Protein AF-A0AAJ4UXE3-F1 (afdb_monomer)

Secondary structure (DSSP, 8-state):
--HHHHHHHHHHHHHHHHHHHHHHHHHHHTTT-HHHHHHHHHHHHHHHHHHHIIIII--

Sequence (59 aa):
MNLKIIHKLLLGVFVLFLLFSAIVILVGDYLNDPLLSIVIFIVILYVVYYLGIKFFMNE

Organism: NCBI:txid1424653

pLDDT: mean 89.67, std 9.1, range [52.34, 96.56]

Structure (mmCIF, N/CA/C/O backbone):
data_AF-A0AAJ4UXE3-F1
#
_entry.id   AF-A0AAJ4UXE3-F1
#
loop_
_atom_site.group_PDB
_atom_site.id
_atom_site.type_symbol
_atom_site.label_atom_id
_atom_site.label_alt_id
_atom_site.label_comp_id
_atom_site.label_asym_id
_atom_site.label_entity_id
_atom_site.label_seq_id
_atom_site.pdbx_PDB_ins_code
_atom_site.Cartn_x
_atom_site.Cartn_y
_atom_site.Cartn_z
_atom_site.occupancy
_atom_site.B_iso_or_equiv
_atom_site.auth_seq_id
_atom_site.auth_comp_id
_atom_site.auth_asym_id
_atom_site.auth_atom_id
_atom_site.pdbx_PDB_model_num
ATOM 1 N N . MET A 1 1 ? -3.191 4.097 30.449 1.00 59.19 1 MET A N 1
ATOM 2 C CA . MET A 1 1 ? -3.233 4.267 28.979 1.00 59.19 1 MET A CA 1
ATOM 3 C C . MET A 1 1 ? -4.126 3.177 28.409 1.00 59.19 1 MET A C 1
ATOM 5 O O . MET A 1 1 ? -3.956 2.029 28.792 1.00 59.19 1 MET A O 1
ATOM 9 N N . ASN A 1 2 ? -5.132 3.520 27.604 1.00 81.06 2 ASN A N 1
ATOM 10 C CA . ASN A 1 2 ? -6.108 2.540 27.120 1.00 81.06 2 ASN A CA 1
ATOM 11 C C . ASN A 1 2 ? -5.451 1.646 26.051 1.00 81.06 2 ASN A C 1
ATOM 13 O O . ASN A 1 2 ? -5.041 2.153 25.007 1.00 81.06 2 ASN A O 1
ATOM 17 N N . LEU A 1 3 ? -5.338 0.339 26.308 1.00 84.69 3 LEU A N 1
ATOM 18 C CA . LEU A 1 3 ? -4.727 -0.650 25.402 1.00 84.69 3 LEU A CA 1
ATOM 19 C C . LEU A 1 3 ? -5.302 -0.583 23.976 1.00 84.69 3 LEU A C 1
ATOM 21 O O . LEU A 1 3 ? -4.564 -0.746 23.008 1.00 84.69 3 LEU A O 1
ATOM 25 N N . LYS A 1 4 ? -6.591 -0.244 23.845 1.00 83.12 4 LYS A N 1
ATOM 26 C CA . LYS A 1 4 ? -7.260 -0.045 22.551 1.00 83.12 4 LYS A CA 1
ATOM 27 C C . LYS A 1 4 ? -6.646 1.088 21.723 1.00 83.12 4 LYS A C 1
ATOM 29 O O . LYS A 1 4 ? -6.461 0.939 20.522 1.00 83.12 4 LYS A O 1
ATOM 34 N N . ILE A 1 5 ? -6.289 2.203 22.363 1.00 84.81 5 ILE A N 1
ATOM 35 C CA . ILE A 1 5 ? -5.707 3.368 21.679 1.00 84.81 5 ILE A CA 1
ATOM 36 C C . ILE A 1 5 ? -4.308 3.032 21.165 1.00 84.81 5 ILE A C 1
ATOM 38 O O . ILE A 1 5 ? -3.995 3.326 20.018 1.00 84.81 5 ILE A O 1
ATOM 42 N N . ILE A 1 6 ? -3.493 2.371 21.991 1.00 89.06 6 ILE A N 1
ATOM 43 C CA . ILE A 1 6 ? -2.134 1.947 21.622 1.00 89.06 6 ILE A CA 1
ATOM 44 C C . ILE A 1 6 ? -2.179 1.017 20.408 1.00 89.06 6 ILE A C 1
ATOM 46 O O . ILE A 1 6 ? -1.430 1.210 19.455 1.00 89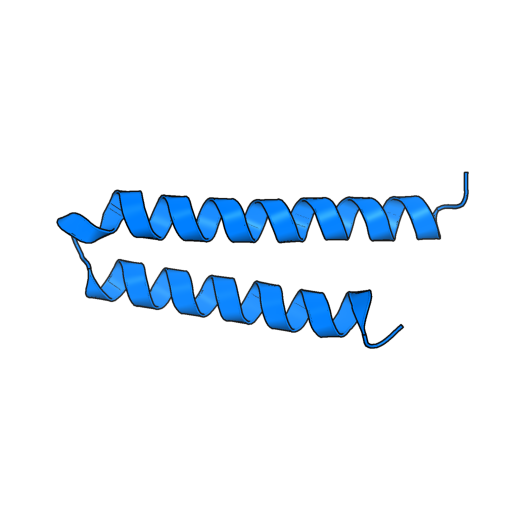.06 6 ILE A O 1
ATOM 50 N N . HIS A 1 7 ? -3.089 0.042 20.430 1.00 87.00 7 HIS A N 1
ATOM 51 C CA . HIS A 1 7 ? -3.269 -0.907 19.337 1.00 87.00 7 HIS A CA 1
ATOM 52 C C . HIS A 1 7 ? -3.624 -0.204 18.019 1.00 87.00 7 HIS A C 1
ATOM 54 O O . HIS A 1 7 ? -2.989 -0.453 16.996 1.00 87.00 7 HIS A O 1
ATOM 60 N N . LYS A 1 8 ? -4.575 0.737 18.058 1.00 85.75 8 LYS A N 1
ATOM 61 C CA . LYS A 1 8 ? -5.006 1.504 16.881 1.00 85.75 8 LYS A CA 1
ATOM 62 C C . LYS A 1 8 ? -3.879 2.380 16.315 1.00 85.75 8 LYS A C 1
ATOM 64 O O . LYS A 1 8 ? -3.716 2.478 15.101 1.00 85.75 8 LYS A O 1
ATOM 69 N N . LEU A 1 9 ? -3.055 2.957 17.191 1.00 89.81 9 LEU A N 1
ATOM 70 C CA . LEU A 1 9 ? -1.886 3.758 16.814 1.00 89.81 9 LEU A CA 1
ATOM 71 C C . LEU A 1 9 ? -0.803 2.905 16.137 1.00 89.81 9 LEU A C 1
ATOM 73 O O . LEU A 1 9 ? -0.310 3.273 15.074 1.00 89.81 9 LEU A O 1
ATOM 77 N N . LEU A 1 10 ? -0.484 1.739 16.708 1.00 91.31 10 LEU A N 1
ATOM 78 C CA . LEU A 1 10 ? 0.463 0.779 16.127 1.00 91.31 10 LEU A CA 1
ATOM 79 C C . LEU A 1 10 ? 0.027 0.302 14.739 1.00 91.31 10 LEU A C 1
ATOM 81 O O . LEU A 1 10 ? 0.855 0.218 13.837 1.00 91.31 10 LEU A O 1
ATOM 85 N N . LEU A 1 11 ? -1.266 0.044 14.547 1.00 90.12 11 LEU A N 1
ATOM 86 C CA . LEU A 1 11 ? -1.820 -0.297 13.237 1.00 90.12 11 LEU A CA 1
ATOM 87 C C . LEU A 1 11 ? -1.714 0.843 12.230 1.00 90.12 11 LEU A C 1
ATOM 89 O O . LEU A 1 11 ? -1.343 0.599 11.087 1.00 90.12 11 LEU A O 1
ATOM 93 N N . GLY A 1 12 ? -1.977 2.082 12.648 1.00 89.88 12 GLY A N 1
ATOM 94 C CA . GLY A 1 12 ? -1.752 3.248 11.794 1.00 89.88 12 GLY A CA 1
ATOM 95 C C . GLY A 1 12 ? -0.298 3.362 11.345 1.00 89.88 12 GLY A C 1
ATOM 96 O O . GLY A 1 12 ? -0.034 3.509 10.153 1.00 89.88 12 GLY A O 1
ATOM 97 N N . VAL A 1 13 ? 0.649 3.205 12.272 1.00 93.25 13 VAL A N 1
ATOM 98 C CA . VAL A 1 13 ? 2.086 3.202 11.954 1.00 93.25 13 VAL A CA 1
ATOM 99 C C . VAL A 1 13 ? 2.442 2.056 11.005 1.00 93.25 13 VAL A C 1
ATOM 101 O O . VAL A 1 13 ? 3.175 2.264 10.042 1.00 93.25 13 VAL A O 1
ATOM 104 N N . PHE A 1 14 ? 1.892 0.862 11.227 1.00 93.62 14 PHE A N 1
ATOM 105 C CA . PHE A 1 14 ? 2.108 -0.293 10.359 1.00 93.62 14 PHE A CA 1
ATOM 106 C C . PHE A 1 14 ? 1.578 -0.067 8.934 1.00 93.62 14 PHE A C 1
ATOM 108 O O . PHE A 1 14 ? 2.257 -0.392 7.962 1.00 93.62 14 PHE A O 1
ATOM 115 N N . VAL A 1 15 ? 0.400 0.543 8.790 1.00 92.94 15 VAL A N 1
ATOM 116 C CA . VAL A 1 15 ? -0.166 0.892 7.481 1.00 92.94 15 VAL A CA 1
ATOM 117 C C . VAL A 1 15 ? 0.697 1.932 6.759 1.00 92.94 15 VAL A C 1
ATOM 119 O O . VAL A 1 15 ? 0.975 1.770 5.571 1.00 92.94 15 VAL A O 1
ATOM 122 N N . LEU A 1 16 ? 1.173 2.965 7.466 1.00 93.88 16 LEU A N 1
ATOM 123 C CA . LEU A 1 16 ? 2.116 3.932 6.892 1.00 93.88 16 LEU A CA 1
ATOM 124 C C . LEU A 1 16 ? 3.417 3.263 6.440 1.00 93.88 16 LEU A C 1
ATOM 126 O O . LEU A 1 16 ? 3.934 3.586 5.372 1.00 93.88 16 LEU A O 1
ATOM 130 N N . PHE A 1 17 ? 3.932 2.324 7.233 1.00 95.50 17 PHE A N 1
ATOM 131 C CA . PHE A 1 17 ? 5.127 1.568 6.882 1.00 95.50 17 PHE A CA 1
ATOM 132 C C . PHE A 1 17 ? 4.924 0.755 5.598 1.00 95.50 17 PHE A C 1
ATOM 134 O O . PHE A 1 17 ? 5.760 0.826 4.701 1.00 95.50 17 PHE A O 1
ATOM 141 N N . LEU A 1 18 ? 3.791 0.058 5.457 1.00 94.88 18 LEU A N 1
ATOM 142 C CA . LEU A 1 18 ? 3.468 -0.681 4.233 1.00 94.88 18 LEU A CA 1
ATOM 143 C C . LEU A 1 18 ? 3.386 0.229 3.001 1.00 94.88 18 LEU A C 1
ATOM 145 O O . LEU A 1 18 ? 3.917 -0.127 1.951 1.00 94.88 18 LEU A O 1
ATOM 149 N N . LEU A 1 19 ? 2.768 1.409 3.122 1.00 94.88 19 LEU A N 1
ATOM 150 C CA . LEU A 1 19 ? 2.724 2.394 2.034 1.00 94.88 19 LEU A CA 1
ATOM 151 C C . LEU A 1 19 ? 4.120 2.866 1.633 1.00 94.88 19 LEU A C 1
ATOM 153 O O . LEU A 1 19 ? 4.427 2.951 0.445 1.00 94.88 19 LEU A O 1
ATOM 157 N N . PHE A 1 20 ? 4.974 3.143 2.617 1.00 96.38 20 PHE A N 1
ATOM 158 C CA . PHE A 1 20 ? 6.358 3.518 2.363 1.00 96.38 20 PHE A CA 1
ATOM 159 C C . PHE A 1 20 ? 7.114 2.398 1.636 1.00 96.38 20 PHE A C 1
ATOM 161 O O . PHE A 1 20 ? 7.736 2.647 0.604 1.00 96.38 20 PHE A O 1
ATOM 168 N N . SER A 1 21 ? 7.001 1.153 2.109 1.00 94.06 21 SER A N 1
ATOM 169 C CA . SER A 1 21 ? 7.607 -0.010 1.453 1.00 94.06 21 SER A CA 1
ATOM 170 C C . SER A 1 21 ? 7.101 -0.209 0.025 1.00 94.06 21 SER A C 1
ATOM 172 O O . SER A 1 21 ? 7.900 -0.530 -0.850 1.00 94.06 21 SER A O 1
ATOM 174 N N . ALA A 1 22 ? 5.812 0.028 -0.237 1.00 95.00 22 ALA A N 1
ATOM 175 C CA . ALA A 1 22 ? 5.244 -0.060 -1.580 1.00 95.00 22 ALA A CA 1
ATOM 176 C C . ALA A 1 22 ? 5.958 0.891 -2.551 1.00 95.00 22 ALA A C 1
ATOM 178 O O . ALA A 1 22 ? 6.357 0.481 -3.637 1.00 95.00 22 ALA A O 1
ATOM 179 N N . ILE A 1 23 ? 6.165 2.145 -2.141 1.00 95.38 23 ILE A N 1
ATOM 180 C CA . ILE A 1 23 ? 6.846 3.155 -2.962 1.00 95.38 23 ILE A CA 1
ATOM 181 C C . ILE A 1 23 ? 8.317 2.788 -3.168 1.00 95.38 23 ILE A C 1
ATOM 183 O O . ILE A 1 23 ? 8.827 2.927 -4.276 1.00 95.38 23 ILE A O 1
ATOM 187 N N . VAL A 1 24 ? 8.999 2.298 -2.128 1.00 95.31 24 VAL A N 1
ATOM 188 C CA . VAL A 1 24 ? 10.404 1.876 -2.231 1.00 95.31 24 VAL A CA 1
ATOM 189 C C . VAL A 1 24 ? 10.564 0.716 -3.209 1.00 95.31 24 VAL A C 1
ATOM 191 O O . VAL A 1 24 ? 11.477 0.753 -4.025 1.00 95.31 24 V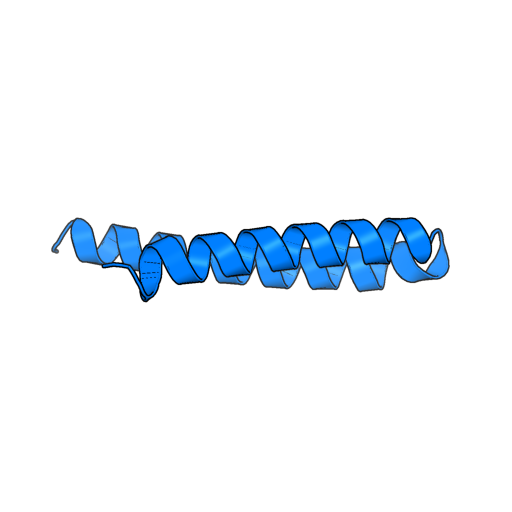AL A O 1
ATOM 194 N N . ILE A 1 25 ? 9.679 -0.283 -3.168 1.00 91.69 25 ILE A N 1
ATOM 195 C CA . ILE A 1 25 ? 9.691 -1.398 -4.125 1.00 91.69 25 ILE A CA 1
ATOM 196 C C . ILE A 1 25 ? 9.390 -0.890 -5.533 1.00 91.69 25 ILE A C 1
ATOM 198 O O . ILE A 1 25 ? 10.098 -1.251 -6.472 1.00 91.69 25 ILE A O 1
ATOM 202 N N . LEU A 1 26 ? 8.385 -0.012 -5.662 1.00 94.88 26 LEU A N 1
ATOM 203 C CA . LEU A 1 26 ? 8.022 0.573 -6.944 1.00 94.88 26 LEU A CA 1
ATOM 204 C C . LEU A 1 26 ? 9.243 1.251 -7.563 1.00 94.88 26 LEU A C 1
ATOM 206 O O . LEU A 1 26 ? 9.705 0.830 -8.609 1.00 94.88 26 LEU A O 1
ATOM 210 N N . VAL A 1 27 ? 9.818 2.239 -6.881 1.00 95.69 27 VAL A N 1
ATOM 211 C CA . VAL A 1 27 ? 10.949 3.028 -7.389 1.00 95.69 27 VAL A CA 1
ATOM 212 C C . VAL A 1 27 ? 12.226 2.194 -7.520 1.00 95.69 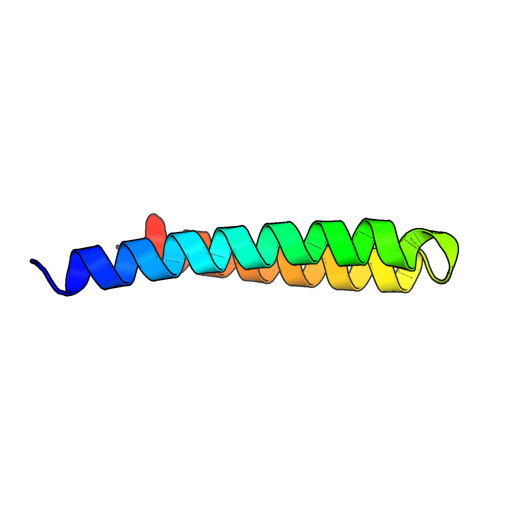27 VAL A C 1
ATOM 214 O O . VAL A 1 27 ? 12.965 2.365 -8.486 1.00 95.69 27 VAL A O 1
ATOM 217 N N . GLY A 1 28 ? 12.490 1.308 -6.561 1.00 94.31 28 GLY A N 1
ATOM 218 C CA . GLY A 1 28 ? 13.722 0.527 -6.488 1.00 94.31 28 GLY A CA 1
ATOM 219 C C . GLY A 1 28 ? 13.854 -0.512 -7.595 1.00 94.31 28 GLY A C 1
ATOM 220 O O . GLY A 1 28 ? 14.969 -0.759 -8.046 1.00 94.31 28 GLY A O 1
ATOM 221 N N . ASP A 1 29 ? 12.736 -1.079 -8.055 1.00 92.81 29 ASP A N 1
ATOM 222 C CA . ASP A 1 29 ? 12.751 -2.174 -9.030 1.00 92.81 29 ASP A CA 1
ATOM 223 C C . ASP A 1 29 ? 12.113 -1.817 -10.380 1.00 92.81 29 ASP A C 1
ATOM 225 O O . ASP A 1 29 ? 12.163 -2.608 -11.321 1.00 92.81 29 ASP A O 1
ATOM 229 N N . TYR A 1 30 ? 11.565 -0.601 -10.522 1.00 93.06 30 TYR A N 1
ATOM 230 C CA . TYR A 1 30 ? 10.887 -0.163 -11.750 1.00 93.06 30 TYR A CA 1
ATOM 231 C C . TYR A 1 30 ? 11.758 -0.286 -13.002 1.00 93.06 30 TYR A C 1
ATOM 233 O O . TYR A 1 30 ? 11.267 -0.622 -14.075 1.00 93.06 30 TYR A O 1
ATOM 241 N N . LEU A 1 31 ? 13.050 0.037 -12.882 1.00 92.88 31 LEU A N 1
ATOM 242 C CA . LEU A 1 31 ? 13.969 0.057 -14.021 1.00 92.88 31 LEU A CA 1
ATOM 243 C C . LEU A 1 31 ? 14.437 -1.347 -14.432 1.00 92.88 31 LEU A C 1
ATOM 245 O O . LEU A 1 31 ? 14.856 -1.516 -15.574 1.00 92.88 31 LEU A O 1
ATOM 249 N N . ASN A 1 32 ? 14.360 -2.331 -13.530 1.00 94.06 32 ASN A N 1
ATOM 250 C CA . ASN A 1 32 ? 14.770 -3.710 -13.802 1.00 94.06 32 ASN A CA 1
ATOM 251 C C . ASN A 1 32 ? 13.592 -4.540 -14.325 1.00 94.06 32 ASN A C 1
ATOM 253 O O . ASN A 1 32 ? 13.711 -5.191 -15.360 1.00 94.06 32 ASN A O 1
ATOM 257 N N . ASP A 1 33 ? 12.454 -4.488 -13.627 1.00 94.81 33 ASP A N 1
ATOM 258 C CA . ASP A 1 33 ? 11.226 -5.194 -13.992 1.00 94.81 33 ASP A CA 1
ATOM 259 C C . ASP A 1 33 ? 9.991 -4.333 -13.655 1.00 94.81 33 ASP A C 1
ATOM 261 O O . ASP A 1 33 ? 9.404 -4.437 -12.568 1.00 94.81 33 ASP A O 1
ATOM 265 N N . PRO A 1 34 ? 9.571 -3.452 -14.582 1.00 92.69 34 PRO A N 1
ATOM 266 C CA . PRO A 1 34 ? 8.476 -2.519 -14.335 1.00 92.69 34 PRO A CA 1
ATOM 267 C C . PRO A 1 34 ? 7.136 -3.229 -14.121 1.00 92.69 34 PRO A C 1
ATOM 269 O O . PRO A 1 34 ? 6.307 -2.752 -13.347 1.00 92.69 34 PRO A O 1
ATOM 272 N N . LEU A 1 35 ? 6.907 -4.372 -14.779 1.00 95.00 35 LEU A N 1
ATOM 273 C CA . LEU A 1 35 ? 5.648 -5.106 -14.654 1.00 95.00 35 LEU A CA 1
ATOM 274 C C . LEU A 1 35 ? 5.532 -5.743 -13.274 1.00 95.00 35 LEU A C 1
ATOM 276 O O . LEU A 1 35 ? 4.521 -5.547 -12.597 1.00 95.00 35 LEU A O 1
ATOM 280 N N . LEU A 1 36 ? 6.566 -6.467 -12.841 1.00 92.69 36 LEU A N 1
ATOM 281 C CA . LEU A 1 36 ? 6.577 -7.097 -11.526 1.00 92.69 36 LEU A CA 1
ATOM 282 C C . LEU A 1 36 ? 6.478 -6.048 -10.412 1.00 92.69 36 LEU A C 1
ATOM 284 O O . LEU A 1 36 ? 5.686 -6.202 -9.481 1.00 92.69 36 LEU 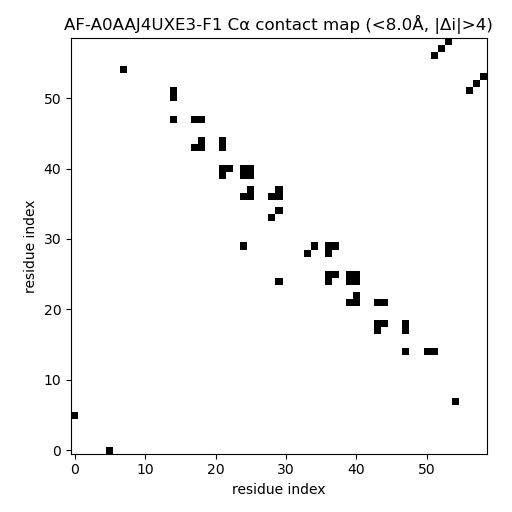A O 1
ATOM 288 N N . SER A 1 37 ? 7.216 -4.948 -10.553 1.00 94.44 37 SER A N 1
ATOM 289 C CA . SER A 1 37 ? 7.212 -3.832 -9.612 1.00 94.44 37 SER A CA 1
ATOM 290 C C . SER A 1 37 ? 5.819 -3.197 -9.455 1.00 94.44 37 SER A C 1
ATOM 292 O O . SER A 1 37 ? 5.328 -3.035 -8.332 1.00 94.44 37 SER A O 1
ATOM 294 N N . ILE A 1 38 ? 5.112 -2.932 -10.563 1.00 95.50 38 ILE A N 1
ATOM 295 C CA . ILE A 1 38 ? 3.729 -2.423 -10.537 1.00 95.50 38 ILE A CA 1
ATOM 296 C C . ILE A 1 38 ? 2.773 -3.432 -9.888 1.00 95.50 38 ILE A C 1
ATOM 298 O O . ILE A 1 38 ? 1.920 -3.040 -9.090 1.00 95.50 38 ILE A O 1
ATOM 302 N N . VAL A 1 39 ? 2.898 -4.725 -10.204 1.00 96.56 39 VAL A N 1
ATOM 303 C CA . VAL A 1 39 ? 2.033 -5.767 -9.628 1.00 96.56 39 VAL A CA 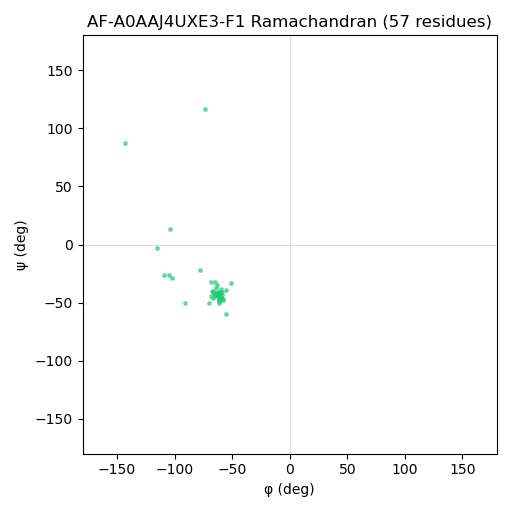1
ATOM 304 C C . VAL A 1 39 ? 2.196 -5.819 -8.110 1.00 96.56 39 VAL A C 1
ATOM 306 O O . VAL A 1 39 ? 1.199 -5.786 -7.388 1.00 96.56 39 VAL A O 1
ATOM 309 N N . ILE A 1 40 ? 3.436 -5.836 -7.615 1.00 94.88 40 ILE A N 1
ATOM 310 C CA . ILE A 1 40 ? 3.715 -5.840 -6.174 1.00 94.88 40 ILE A CA 1
ATOM 311 C C . ILE A 1 40 ? 3.173 -4.562 -5.523 1.00 94.88 40 ILE A C 1
ATOM 313 O O . ILE A 1 40 ? 2.513 -4.633 -4.485 1.00 94.88 40 ILE A O 1
ATOM 317 N N . PHE A 1 41 ? 3.377 -3.401 -6.149 1.00 95.69 41 PHE A N 1
ATOM 318 C CA . PHE A 1 41 ? 2.856 -2.126 -5.661 1.00 95.69 41 PHE A CA 1
ATOM 319 C C . PHE A 1 41 ? 1.326 -2.130 -5.514 1.00 95.69 41 PHE A C 1
ATOM 321 O O . PHE A 1 41 ? 0.807 -1.761 -4.458 1.00 95.69 41 PHE A O 1
ATOM 328 N N . ILE A 1 42 ? 0.596 -2.597 -6.534 1.00 96.38 42 ILE A N 1
ATOM 329 C CA . ILE A 1 42 ? -0.873 -2.687 -6.509 1.00 96.38 42 ILE A CA 1
ATOM 330 C C . ILE A 1 42 ? -1.344 -3.656 -5.420 1.00 96.38 42 ILE A C 1
ATOM 332 O O . ILE A 1 42 ? -2.297 -3.353 -4.700 1.00 96.38 42 ILE A O 1
ATOM 336 N N . VAL A 1 43 ? -0.673 -4.799 -5.259 1.00 96.31 43 VAL A N 1
ATOM 337 C CA . VAL A 1 43 ? -1.001 -5.773 -4.207 1.00 96.31 43 VAL A CA 1
ATOM 338 C C . VAL A 1 43 ? -0.829 -5.151 -2.821 1.00 96.31 43 VAL A C 1
ATOM 340 O O . VAL A 1 43 ? -1.720 -5.279 -1.980 1.00 96.31 43 VAL A O 1
ATOM 343 N N . ILE A 1 44 ? 0.268 -4.428 -2.579 1.00 95.62 44 ILE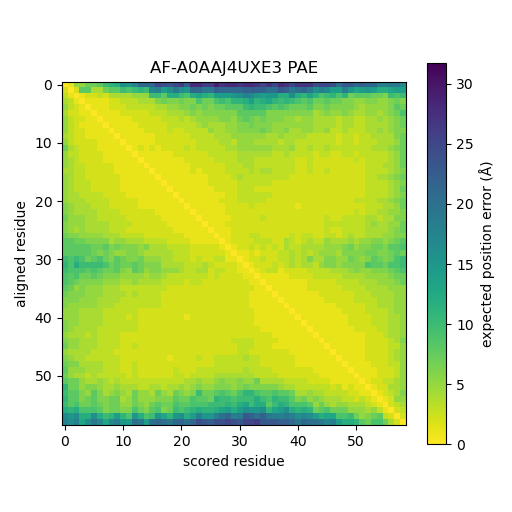 A N 1
ATOM 344 C CA . ILE A 1 44 ? 0.495 -3.764 -1.289 1.00 95.62 44 ILE A CA 1
ATOM 345 C C . ILE A 1 44 ? -0.539 -2.654 -1.058 1.00 95.62 44 ILE A C 1
ATOM 347 O O . ILE A 1 44 ? -1.082 -2.556 0.044 1.00 95.62 44 ILE A O 1
ATOM 351 N N . LEU A 1 45 ? -0.878 -1.866 -2.085 1.00 95.50 45 LEU A N 1
ATOM 352 C CA . LEU A 1 45 ? -1.948 -0.868 -1.993 1.00 95.50 45 LEU A CA 1
ATOM 353 C C . LEU A 1 45 ? -3.292 -1.497 -1.623 1.00 95.50 45 LEU A C 1
ATOM 355 O O . LEU A 1 45 ? -3.994 -0.973 -0.760 1.00 95.50 45 LEU A O 1
ATOM 359 N N . TYR A 1 46 ? -3.642 -2.628 -2.235 1.00 95.44 46 TYR A N 1
ATOM 360 C CA . TYR A 1 46 ? -4.871 -3.345 -1.915 1.00 95.44 46 TYR A CA 1
ATOM 361 C C . TYR A 1 46 ? -4.886 -3.831 -0.460 1.00 95.44 46 TYR A C 1
ATOM 363 O O . TYR A 1 46 ? -5.888 -3.666 0.238 1.00 95.44 46 TYR A O 1
ATOM 371 N N . VAL A 1 47 ? -3.768 -4.375 0.032 1.00 94.25 47 VAL A N 1
ATOM 372 C CA . VAL A 1 47 ? -3.633 -4.801 1.435 1.00 94.25 47 VAL A CA 1
ATOM 373 C C . VAL A 1 47 ? -3.795 -3.614 2.383 1.00 94.25 47 VAL A C 1
ATOM 375 O O . VAL A 1 47 ? -4.549 -3.704 3.351 1.00 94.25 47 VAL A O 1
ATOM 378 N N . VAL A 1 48 ? -3.138 -2.490 2.093 1.00 94.31 48 VAL A N 1
ATOM 379 C CA . VAL A 1 48 ? -3.270 -1.255 2.875 1.00 94.31 48 VAL A CA 1
ATOM 380 C C . VAL A 1 48 ? -4.712 -0.758 2.885 1.00 94.31 48 VAL A C 1
ATOM 382 O O . VAL A 1 48 ? -5.232 -0.430 3.948 1.00 94.31 48 VAL A O 1
ATOM 385 N N . TYR A 1 49 ? -5.374 -0.731 1.730 1.00 92.56 49 TYR A N 1
ATOM 386 C CA . TYR A 1 49 ? -6.769 -0.319 1.611 1.00 92.56 49 TYR A CA 1
ATOM 387 C C . TYR A 1 49 ? -7.697 -1.218 2.434 1.00 92.56 49 TYR A C 1
ATOM 389 O O . TYR A 1 49 ? -8.507 -0.723 3.218 1.00 92.56 49 TYR A O 1
ATOM 397 N N . TYR A 1 50 ? -7.536 -2.540 2.322 1.00 91.88 50 TYR A N 1
ATOM 398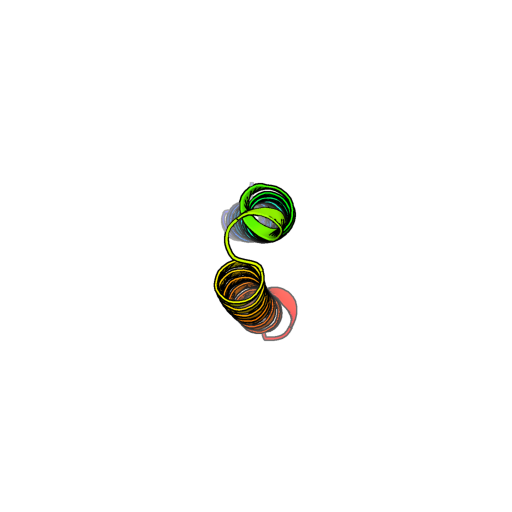 C CA . TYR A 1 50 ? -8.313 -3.508 3.093 1.00 91.88 50 TYR A CA 1
ATOM 399 C C . TYR A 1 50 ? -8.107 -3.337 4.603 1.00 91.88 50 TYR A C 1
ATOM 401 O O . TYR A 1 50 ? -9.079 -3.302 5.361 1.00 91.88 50 TYR A O 1
ATOM 409 N N . LEU A 1 51 ? -6.854 -3.194 5.047 1.00 90.38 51 LEU A N 1
ATOM 410 C CA . LEU A 1 51 ? -6.533 -2.931 6.450 1.00 90.38 51 LEU A CA 1
ATOM 411 C C . LEU A 1 51 ? -7.131 -1.602 6.911 1.00 90.38 51 LEU A C 1
ATOM 413 O O . LEU A 1 51 ? -7.706 -1.540 7.994 1.00 90.38 51 LEU A O 1
ATOM 417 N N . GLY A 1 52 ? -7.049 -0.569 6.073 1.00 87.88 52 GLY A N 1
ATOM 418 C CA . GLY A 1 52 ? -7.576 0.755 6.357 1.00 87.88 52 GLY A CA 1
ATOM 419 C C . GLY A 1 52 ? -9.089 0.748 6.571 1.00 87.88 52 GLY A C 1
ATOM 420 O O . GLY A 1 52 ? -9.566 1.248 7.586 1.00 87.88 52 GLY A O 1
ATOM 421 N N . ILE A 1 53 ? -9.846 0.106 5.679 1.00 85.69 53 ILE A N 1
ATOM 422 C CA . ILE A 1 53 ? -11.296 -0.058 5.847 1.00 85.69 53 ILE A CA 1
ATOM 423 C C . ILE A 1 53 ? -11.605 -0.854 7.109 1.00 85.69 53 ILE A C 1
ATOM 425 O O . ILE A 1 53 ? -12.411 -0.429 7.934 1.00 85.69 53 ILE A O 1
ATOM 429 N N . LYS A 1 54 ? -10.956 -2.008 7.280 1.00 81.50 54 LYS A N 1
ATOM 430 C CA . LYS A 1 54 ? -11.260 -2.922 8.381 1.00 81.50 54 LYS A CA 1
ATOM 431 C C . LYS A 1 54 ? -10.990 -2.306 9.755 1.00 81.50 54 LYS A C 1
ATOM 433 O O . LYS A 1 54 ? -11.730 -2.611 10.681 1.00 81.50 54 LYS A O 1
ATOM 438 N N . PHE A 1 55 ? -9.963 -1.466 9.884 1.00 75.81 55 PHE A N 1
ATOM 439 C CA . PHE A 1 55 ? -9.550 -0.895 11.171 1.00 75.81 55 PHE A CA 1
ATOM 440 C C . PHE A 1 55 ? -9.979 0.551 11.419 1.00 75.81 55 PHE A C 1
ATOM 442 O O . PHE A 1 55 ? -10.129 0.941 12.577 1.00 75.81 55 PHE A O 1
ATOM 449 N N . PHE A 1 56 ? -10.145 1.367 10.375 1.00 75.19 56 PHE A N 1
ATOM 450 C CA . PHE A 1 56 ? -10.529 2.773 10.539 1.00 75.19 56 PHE A CA 1
ATOM 451 C C . PHE A 1 56 ? -11.989 3.0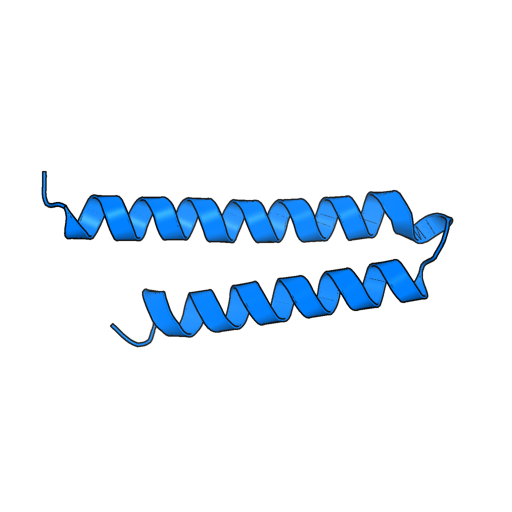55 10.192 1.00 75.19 56 PHE A C 1
ATOM 453 O O . PHE A 1 56 ? -12.520 4.026 10.721 1.00 75.19 56 PHE A O 1
ATOM 460 N N . MET A 1 57 ? -12.625 2.254 9.328 1.00 73.12 57 MET A N 1
ATOM 461 C CA . MET A 1 57 ? -14.001 2.505 8.866 1.00 73.12 57 MET A CA 1
ATOM 462 C C . MET A 1 57 ? -15.036 1.512 9.410 1.00 73.12 57 MET A C 1
ATOM 464 O O . MET A 1 57 ? -16.204 1.870 9.492 1.00 73.12 57 MET A O 1
ATOM 468 N N . ASN A 1 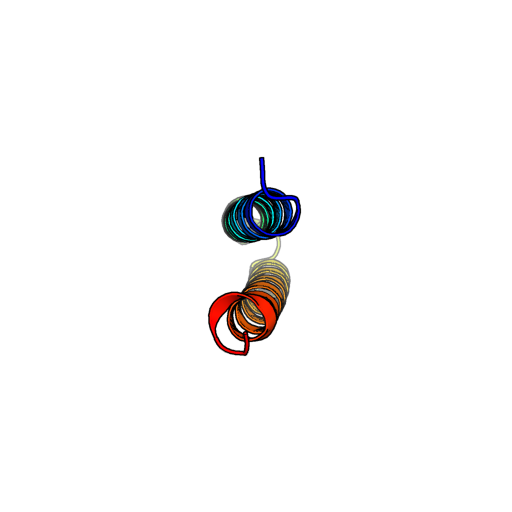58 ? -14.626 0.289 9.761 1.00 63.62 58 ASN A N 1
ATOM 469 C CA . ASN A 1 58 ? -15.511 -0.764 10.281 1.00 63.62 58 ASN A CA 1
ATOM 470 C C . ASN A 1 58 ? -15.395 -0.988 11.806 1.00 63.62 58 ASN A C 1
ATOM 472 O O . ASN A 1 58 ? -15.902 -1.992 12.310 1.00 63.62 58 ASN A O 1
ATOM 476 N N . GLU A 1 59 ? -14.742 -0.073 12.530 1.00 52.34 59 GLU A N 1
ATOM 477 C CA . GLU A 1 59 ? -15.006 0.150 13.964 1.00 52.34 59 GLU A CA 1
ATOM 478 C C . GLU A 1 59 ? -16.084 1.223 14.122 1.00 52.34 59 GLU A C 1
ATOM 480 O O . GLU A 1 59 ? -16.951 1.048 15.007 1.00 52.34 59 GLU A O 1
#

Radius of gyration: 14.08 Å; Cα contacts (8 Å, |Δi|>4): 31; chains: 1; bounding box: 30×11×44 Å

Mean predicted aligned error: 4.4 Å

Foldseek 3Di:
DDPVVVVLVVLVVVLVVLLVVLVCLQVVCCVPPVVVSVVSSVVSVVVSVVSCCVRPVVD

Solvent-accessible surface area (backbone atoms only — not comparable to full-atom values): 3237 Å² total; per-residue (Å²): 131,64,67,68,60,56,52,55,50,52,49,52,52,49,46,52,49,49,54,50,50,27,52,49,45,29,68,73,33,35,88,82,40,46,66,63,19,51,53,53,28,51,53,45,49,51,51,44,51,52,50,44,43,60,66,72,68,68,111